Protein AF-A0A2G2IAE2-F1 (afdb_monomer)

Secondary structure (DSSP, 8-state):
-HHHHHHHHHHHHHHHHHHH-TT--HHHHHHHHHHHHHHHS-HHHHHHHHHHHT-TTS---HHHHHHHTT----

Nearest PDB structures (foldseek):
  7bev-assembly1_A  TM=4.240E-01  e=6.430E+00  Homo sapiens
  6rd4-assembly1_3  TM=3.107E-01  e=4.824E+00  Polytomella sp. Pringsheim 198.80
  3uq3-assembly1_A  TM=3.612E-01  e=9.076E+00  Saccharomyces cerevisiae S288C
  9fef-assembly1_E  TM=2.889E-01  e=8.569E+00  Trypanosoma cruzi strain CL Brener

Solvent-accessible surface area (backbone atoms only — not comparable to full-atom values): 4292 Å² total; per-residue (Å²): 117,70,64,62,50,36,50,52,48,40,56,52,48,39,51,52,42,63,72,53,50,74,94,52,57,70,70,58,35,22,52,51,47,19,49,49,46,60,72,74,49,54,62,69,56,50,51,38,43,56,52,36,73,76,35,90,90,51,86,69,44,70,58,46,63,59,12,55,80,66,46,74,89,119

Radius of gyration: 11.44 Å; Cα contacts (8 Å, |Δi|>4): 68; chains: 1; bounding box: 30×19×32 Å

pLDDT: mean 91.39, std 8.04, range [59.34, 97.5]

Structure (mmCIF, N/CA/C/O backbone):
data_AF-A0A2G2IAE2-F1
#
_entry.id   AF-A0A2G2IAE2-F1
#
loop_
_atom_site.group_PDB
_atom_site.id
_atom_site.type_symbol
_atom_site.label_atom_id
_atom_site.label_alt_id
_atom_site.label_comp_id
_atom_site.label_asym_id
_atom_site.label_entity_id
_atom_site.label_seq_id
_atom_site.pdbx_PDB_ins_code
_atom_site.Cartn_x
_atom_site.Cartn_y
_atom_site.Cartn_z
_atom_site.occupancy
_atom_site.B_iso_or_equiv
_atom_site.auth_seq_id
_atom_site.auth_comp_id
_atom_site.auth_asym_id
_atom_site.auth_atom_id
_atom_site.pdbx_PDB_model_num
ATOM 1 N N . MET A 1 1 ? 4.708 0.573 -20.358 1.00 60.34 1 MET A N 1
ATOM 2 C CA . MET A 1 1 ? 5.810 -0.068 -19.597 1.00 60.34 1 MET A CA 1
ATOM 3 C C . MET A 1 1 ? 5.950 0.473 -18.173 1.00 60.34 1 MET A C 1
ATOM 5 O O . MET A 1 1 ? 5.954 -0.339 -17.259 1.00 60.34 1 MET A O 1
ATOM 9 N N . SER A 1 2 ? 6.118 1.785 -17.935 1.00 67.12 2 SER A N 1
ATOM 10 C CA . SER A 1 2 ? 6.156 2.355 -16.566 1.00 67.12 2 SER A CA 1
ATOM 11 C C . SER A 1 2 ? 4.763 2.464 -15.938 1.00 67.12 2 SER A C 1
ATOM 13 O O . SER A 1 2 ? 4.580 2.037 -14.803 1.00 67.12 2 SER A O 1
ATOM 15 N N . GLU A 1 3 ? 3.779 2.945 -16.701 1.00 75.88 3 GLU A N 1
ATOM 16 C CA . GLU A 1 3 ? 2.384 3.087 -16.253 1.00 75.88 3 GLU A CA 1
ATOM 17 C C . GLU A 1 3 ? 1.749 1.747 -15.858 1.00 75.88 3 GLU A C 1
ATOM 19 O O . GLU A 1 3 ? 1.099 1.651 -14.822 1.00 75.88 3 GLU A O 1
ATOM 24 N N . ASP A 1 4 ? 2.034 0.676 -16.607 1.00 83.75 4 ASP A N 1
ATOM 25 C CA . ASP A 1 4 ? 1.538 -0.674 -16.300 1.00 83.75 4 ASP A CA 1
ATOM 26 C C . ASP A 1 4 ? 2.008 -1.168 -14.922 1.00 83.75 4 ASP A C 1
ATOM 28 O O . ASP A 1 4 ? 1.281 -1.873 -14.223 1.00 83.75 4 ASP A O 1
ATOM 32 N N . ARG A 1 5 ? 3.221 -0.775 -14.504 1.00 88.19 5 ARG A N 1
ATOM 33 C CA . ARG A 1 5 ? 3.759 -1.137 -13.186 1.00 88.19 5 ARG A CA 1
ATOM 34 C C . ARG A 1 5 ? 3.110 -0.338 -12.066 1.00 88.19 5 ARG A C 1
ATOM 36 O O . ARG A 1 5 ? 2.760 -0.927 -11.048 1.00 88.19 5 ARG A O 1
ATOM 43 N N . LEU A 1 6 ? 2.915 0.967 -12.260 1.00 93.69 6 LEU A N 1
ATOM 44 C CA . LEU A 1 6 ? 2.212 1.804 -11.284 1.00 93.69 6 LEU A CA 1
ATOM 45 C C . LEU A 1 6 ? 0.771 1.328 -11.105 1.00 93.69 6 LEU A C 1
ATOM 47 O O . LEU A 1 6 ? 0.328 1.144 -9.974 1.00 93.69 6 LEU A O 1
ATOM 51 N N . LYS A 1 7 ? 0.082 1.014 -12.207 1.00 94.50 7 LYS A N 1
ATOM 52 C CA . LYS A 1 7 ? -1.264 0.444 -12.157 1.00 94.50 7 LYS A CA 1
ATOM 53 C C . LYS A 1 7 ? -1.296 -0.858 -11.357 1.00 94.50 7 LYS A C 1
ATOM 55 O O . LYS A 1 7 ? -2.152 -1.019 -10.495 1.00 94.50 7 LYS A O 1
ATOM 60 N N . TYR A 1 8 ? -0.356 -1.768 -11.605 1.00 95.25 8 TYR A N 1
ATOM 61 C CA . TYR A 1 8 ? -0.285 -3.035 -10.877 1.00 95.25 8 TYR A CA 1
ATOM 62 C C . TYR A 1 8 ? -0.086 -2.829 -9.366 1.00 95.25 8 TYR A C 1
ATOM 64 O O . TYR A 1 8 ? -0.736 -3.482 -8.552 1.00 95.25 8 TYR A O 1
ATOM 72 N N . VAL A 1 9 ? 0.779 -1.887 -8.982 1.00 96.38 9 VAL A N 1
ATOM 73 C CA . VAL A 1 9 ? 1.005 -1.515 -7.578 1.00 96.38 9 VAL A CA 1
ATOM 74 C C . VAL A 1 9 ? -0.262 -0.938 -6.938 1.00 96.38 9 VAL A C 1
ATOM 76 O O . VAL A 1 9 ? -0.620 -1.338 -5.831 1.00 96.38 9 VAL A O 1
ATOM 79 N N . VAL A 1 10 ? -0.975 -0.059 -7.643 1.00 96.69 10 VAL A N 1
ATOM 80 C CA . VAL A 1 10 ? -2.251 0.519 -7.190 1.00 96.69 10 VAL A CA 1
ATOM 81 C C . VAL A 1 10 ? -3.311 -0.566 -7.002 1.00 96.69 10 VAL A C 1
ATOM 83 O O . VAL A 1 10 ? -3.925 -0.642 -5.938 1.00 96.69 10 VAL A O 1
ATOM 86 N N . ASP A 1 11 ? -3.479 -1.451 -7.989 1.00 97.19 11 ASP A N 1
ATOM 87 C CA . ASP A 1 11 ? -4.458 -2.540 -7.937 1.00 97.19 11 ASP A CA 1
ATOM 88 C C . ASP A 1 11 ? -4.202 -3.449 -6.718 1.00 97.19 11 ASP A C 1
ATOM 90 O O . ASP A 1 11 ? -5.137 -3.802 -5.997 1.00 97.19 11 ASP A O 1
ATOM 94 N N . MET A 1 12 ? -2.937 -3.785 -6.436 1.00 97.50 12 MET A N 1
ATOM 95 C CA . MET A 1 12 ? -2.572 -4.568 -5.250 1.00 97.50 12 MET A CA 1
ATOM 96 C C . MET A 1 12 ? -2.860 -3.826 -3.941 1.00 97.50 12 MET A C 1
ATOM 98 O O . MET A 1 12 ? -3.387 -4.429 -3.006 1.00 97.50 12 MET A O 1
ATOM 102 N N . ALA A 1 13 ? -2.528 -2.534 -3.848 1.00 97.12 13 ALA A N 1
ATOM 103 C 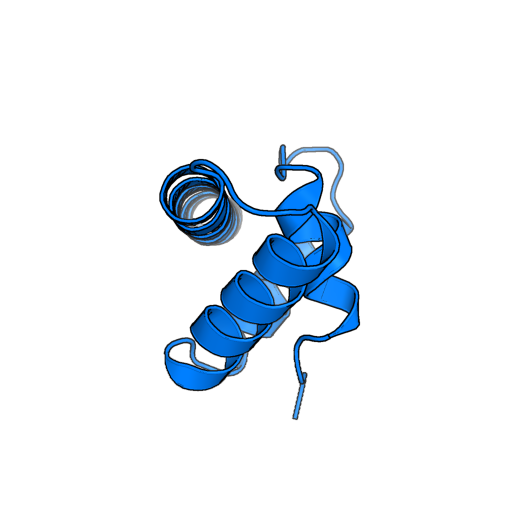CA . ALA A 1 13 ? -2.781 -1.749 -2.640 1.00 97.12 13 ALA A CA 1
ATOM 104 C C . ALA A 1 13 ? -4.283 -1.655 -2.334 1.00 97.12 13 ALA A C 1
ATOM 106 O O . ALA A 1 13 ? -4.701 -1.856 -1.191 1.00 97.12 13 ALA A O 1
ATOM 107 N N . ASN A 1 14 ? -5.100 -1.427 -3.363 1.00 96.94 14 ASN A N 1
ATOM 108 C CA . ASN A 1 14 ? -6.552 -1.374 -3.234 1.00 96.94 14 ASN A CA 1
ATOM 109 C C . ASN A 1 14 ? -7.128 -2.731 -2.808 1.00 96.94 14 ASN A C 1
ATOM 111 O O . ASN A 1 14 ? -7.970 -2.787 -1.917 1.00 96.94 14 ASN A O 1
ATOM 115 N N . GLN A 1 15 ? -6.630 -3.843 -3.361 1.00 96.81 15 GLN A N 1
ATOM 116 C CA . GLN A 1 15 ? -7.038 -5.186 -2.927 1.00 96.81 15 GLN A CA 1
ATOM 117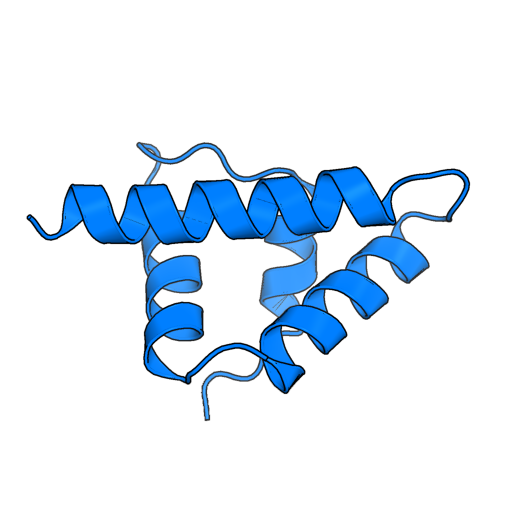 C C . GLN A 1 15 ? -6.692 -5.457 -1.457 1.00 96.81 15 GLN A C 1
ATOM 119 O O . GLN A 1 15 ? -7.499 -6.042 -0.734 1.00 96.81 15 GLN A O 1
ATOM 124 N N . ILE A 1 16 ? -5.521 -5.013 -0.988 1.00 95.69 16 ILE A N 1
ATOM 125 C CA . ILE A 1 16 ? -5.147 -5.108 0.430 1.00 95.69 16 ILE A CA 1
ATOM 126 C C . ILE A 1 16 ? -6.142 -4.326 1.293 1.00 95.69 16 ILE A C 1
ATOM 128 O O . ILE A 1 16 ? -6.627 -4.858 2.291 1.00 95.69 16 ILE A O 1
ATOM 132 N N . ALA A 1 17 ? -6.482 -3.096 0.901 1.00 94.56 17 ALA A N 1
ATOM 133 C CA . ALA A 1 17 ? -7.454 -2.288 1.628 1.00 94.56 17 ALA A CA 1
ATOM 134 C C . ALA A 1 17 ? -8.832 -2.959 1.682 1.00 94.56 17 ALA A C 1
ATOM 136 O O . ALA A 1 17 ? -9.373 -3.127 2.774 1.00 94.56 17 ALA A O 1
ATOM 137 N N . LEU A 1 18 ? -9.354 -3.421 0.542 1.00 93.19 18 LEU A N 1
ATOM 138 C CA . LEU A 1 18 ? -10.638 -4.128 0.458 1.00 93.19 18 LEU A CA 1
ATOM 139 C C . LEU A 1 18 ? -10.686 -5.347 1.387 1.00 93.19 18 LEU A C 1
ATOM 141 O O . LEU A 1 18 ? -11.647 -5.511 2.134 1.00 93.19 18 LEU A O 1
ATOM 145 N N . ASN A 1 19 ? -9.624 -6.152 1.411 1.00 91.62 19 ASN A N 1
ATOM 146 C CA . ASN A 1 19 ? -9.557 -7.346 2.255 1.00 91.62 19 ASN A CA 1
ATOM 147 C C . ASN A 1 19 ? -9.460 -7.029 3.757 1.00 91.62 19 ASN A C 1
ATOM 149 O O . ASN A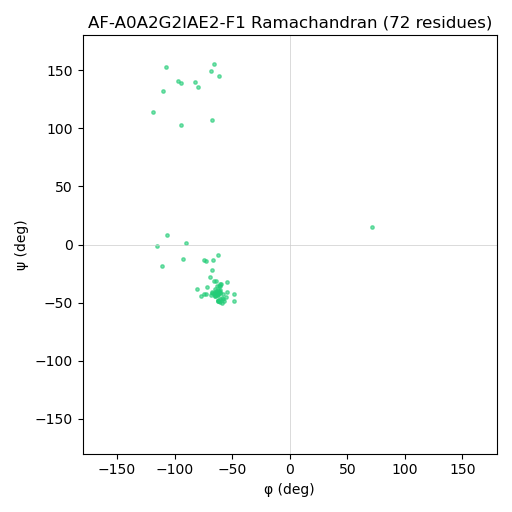 1 19 ? -9.875 -7.837 4.589 1.00 91.62 19 ASN A O 1
ATOM 153 N N . LEU A 1 20 ? -8.898 -5.876 4.127 1.00 87.50 20 LEU A N 1
ATOM 154 C CA . LEU A 1 20 ? -8.696 -5.488 5.526 1.00 87.50 20 LEU A CA 1
ATOM 155 C C . LEU A 1 20 ? -9.846 -4.654 6.109 1.00 87.50 20 LEU A C 1
ATOM 157 O O . LEU A 1 20 ? -9.909 -4.515 7.330 1.00 87.50 20 LEU A O 1
ATOM 161 N N . LEU A 1 21 ? -10.759 -4.150 5.273 1.00 83.56 21 LEU A N 1
ATOM 162 C CA . LEU A 1 21 ? -11.861 -3.253 5.649 1.00 83.56 21 LEU A CA 1
ATOM 163 C C . LEU A 1 21 ? -13.009 -3.918 6.435 1.00 83.56 21 LEU A C 1
ATOM 165 O O . LEU A 1 21 ? -13.839 -3.221 7.017 1.00 83.56 21 LEU A O 1
ATOM 169 N N . HIS A 1 22 ? -13.089 -5.249 6.481 1.00 81.75 22 HIS A N 1
ATOM 170 C CA . HIS A 1 22 ? -14.244 -5.947 7.054 1.00 81.75 22 HIS A CA 1
ATOM 171 C C . HIS A 1 22 ? -14.390 -5.756 8.575 1.00 81.75 22 HIS A C 1
ATOM 173 O O . HIS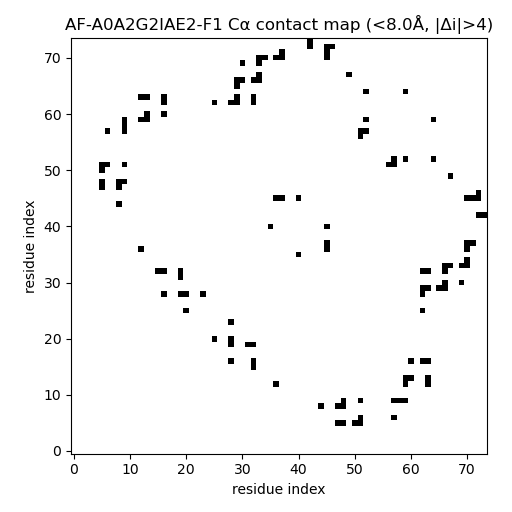 A 1 22 ? -13.668 -6.365 9.363 1.00 81.75 22 HIS A O 1
ATOM 179 N N . GLY A 1 23 ? -15.385 -4.956 8.981 1.00 76.50 23 GLY A N 1
ATOM 180 C CA . GLY A 1 23 ? -15.839 -4.826 10.373 1.00 76.50 23 GLY A CA 1
ATOM 181 C C . GLY A 1 23 ? -14.872 -4.097 11.308 1.00 76.50 23 GLY A C 1
ATOM 182 O O . GLY A 1 23 ? -15.017 -4.203 12.524 1.00 76.50 23 GLY A O 1
ATOM 183 N N . LYS A 1 24 ? -13.886 -3.386 10.755 1.00 81.50 24 LYS A N 1
ATOM 184 C CA . LYS A 1 24 ? -12.865 -2.656 11.511 1.00 81.50 24 LYS A CA 1
ATOM 185 C C . LYS A 1 24 ? -13.086 -1.152 11.432 1.00 81.50 24 LYS A C 1
ATOM 187 O O . LYS A 1 24 ? -13.618 -0.632 10.454 1.00 81.50 24 LYS A O 1
ATOM 192 N N .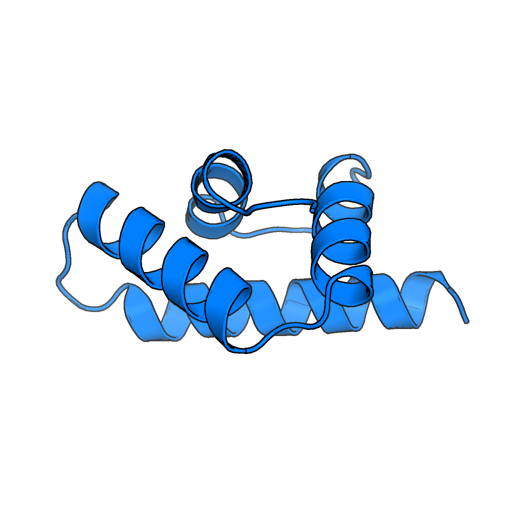 GLU A 1 25 ? -12.634 -0.451 12.463 1.00 88.94 25 GLU A N 1
ATOM 193 C CA . GLU A 1 25 ? -12.602 1.009 12.453 1.00 88.94 25 GLU A CA 1
ATOM 194 C C . GLU A 1 25 ? -11.563 1.522 11.449 1.00 88.94 25 GLU A C 1
ATOM 196 O O . GLU A 1 25 ? -10.508 0.914 11.255 1.00 88.94 25 GLU A O 1
ATOM 201 N N . GLN A 1 26 ? -11.824 2.691 10.862 1.00 90.12 26 GLN A N 1
ATOM 202 C CA . GLN A 1 26 ? -10.952 3.332 9.872 1.00 90.12 26 GLN A CA 1
ATOM 203 C C . GLN A 1 26 ? -9.482 3.371 10.312 1.00 90.12 26 GLN A C 1
ATOM 205 O O . GLN A 1 26 ? -8.597 2.970 9.559 1.00 90.12 26 GLN A O 1
ATOM 210 N N . GLN A 1 27 ? -9.209 3.805 11.545 1.00 90.62 27 GLN A N 1
ATOM 211 C CA . GLN A 1 27 ? -7.839 3.917 12.046 1.00 90.62 27 GLN A CA 1
ATOM 212 C C . GLN A 1 27 ? -7.132 2.557 12.124 1.00 90.62 27 GLN A C 1
ATOM 214 O O . GLN A 1 27 ? -5.935 2.469 11.854 1.00 90.62 27 GLN A O 1
ATOM 219 N N . GLN A 1 28 ? -7.863 1.496 12.470 1.00 92.94 28 GLN A N 1
ATOM 220 C CA . GLN A 1 28 ? -7.320 0.140 12.503 1.00 92.94 28 GLN A CA 1
ATOM 221 C C . GLN A 1 28 ? -7.000 -0.341 11.086 1.00 92.94 28 GLN A C 1
ATOM 223 O O . GLN A 1 28 ? -5.912 -0.863 10.859 1.00 92.94 28 GLN A O 1
ATOM 228 N N . CYS A 1 29 ? -7.893 -0.102 10.119 1.00 93.31 29 CYS A N 1
ATOM 229 C CA . CYS A 1 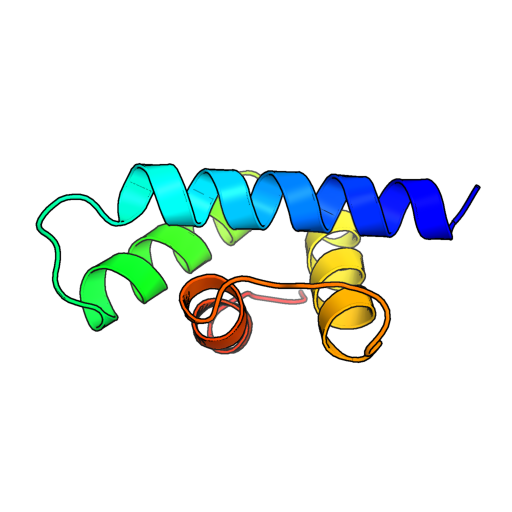29 ? -7.646 -0.420 8.710 1.00 93.31 29 CYS A CA 1
ATOM 230 C C . CYS A 1 29 ? -6.382 0.270 8.188 1.00 93.31 29 CYS A C 1
ATOM 232 O O . CYS A 1 29 ? -5.517 -0.387 7.615 1.00 93.31 29 CYS A O 1
ATOM 234 N N . VAL A 1 30 ? -6.244 1.575 8.434 1.00 95.38 30 VAL A N 1
ATOM 235 C CA . VAL A 1 30 ? -5.087 2.368 7.992 1.00 95.38 30 VAL A CA 1
ATOM 236 C C . VAL A 1 30 ? -3.776 1.812 8.558 1.00 95.38 30 VAL A C 1
ATOM 238 O O . VAL A 1 30 ? -2.814 1.631 7.809 1.00 95.38 30 VAL A O 1
ATOM 241 N N . THR A 1 31 ? -3.743 1.497 9.856 1.00 95.00 31 THR A N 1
ATOM 242 C CA . THR A 1 31 ? -2.559 0.922 10.515 1.00 95.00 31 THR A CA 1
ATOM 243 C C . THR A 1 31 ? -2.208 -0.463 9.965 1.00 95.00 31 THR A C 1
ATOM 245 O O . THR A 1 31 ? -1.040 -0.764 9.728 1.00 95.00 31 THR A O 1
ATOM 248 N N . GLU A 1 32 ? -3.203 -1.320 9.733 1.00 95.38 32 GLU A N 1
ATOM 249 C CA . GLU A 1 32 ? -2.978 -2.667 9.195 1.00 95.38 32 GLU A CA 1
ATOM 250 C C . GLU A 1 32 ? -2.471 -2.629 7.746 1.00 95.38 32 GLU A C 1
ATOM 252 O O . GLU A 1 32 ? -1.534 -3.351 7.399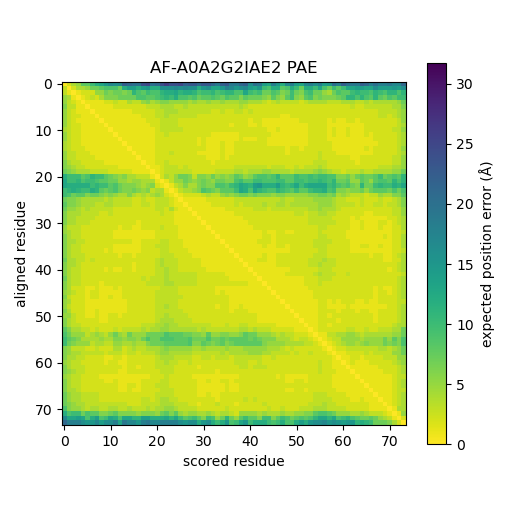 1.00 95.38 32 GLU A O 1
ATOM 257 N N . ILE A 1 33 ? -3.032 -1.749 6.906 1.00 96.25 33 ILE A N 1
ATOM 258 C CA . ILE A 1 33 ? -2.588 -1.554 5.518 1.00 96.25 33 I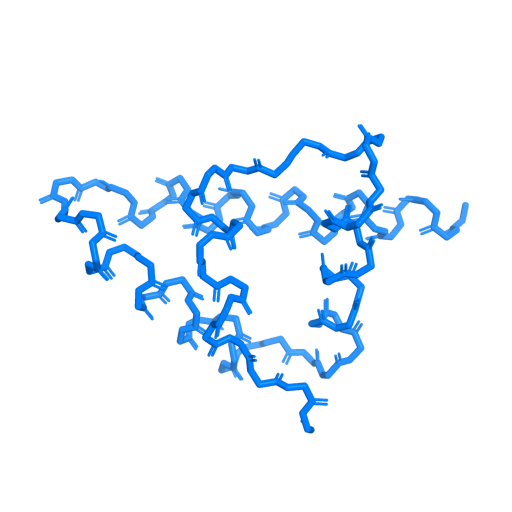LE A CA 1
ATOM 259 C C . ILE A 1 33 ? -1.138 -1.058 5.492 1.00 96.25 33 ILE A C 1
ATOM 261 O O . ILE A 1 33 ? -0.305 -1.623 4.776 1.00 96.25 33 ILE A O 1
ATOM 265 N N . SER A 1 34 ? -0.806 -0.035 6.289 1.00 96.88 34 SER A N 1
ATOM 266 C CA . SER A 1 34 ? 0.550 0.524 6.323 1.00 96.88 34 SER A CA 1
ATOM 267 C C . SER A 1 34 ? 1.570 -0.495 6.838 1.00 96.88 34 SER A C 1
ATOM 269 O O . SER A 1 34 ? 2.662 -0.620 6.278 1.00 96.88 34 SER A O 1
ATOM 271 N N . HIS A 1 35 ? 1.210 -1.287 7.852 1.00 96.19 35 HIS A N 1
ATOM 272 C CA . HIS A 1 35 ? 2.048 -2.364 8.368 1.00 96.19 35 HIS A CA 1
ATOM 273 C C . HIS A 1 35 ? 2.256 -3.479 7.334 1.00 96.19 35 HIS A C 1
ATOM 275 O O . HIS A 1 35 ? 3.389 -3.923 7.138 1.00 96.19 35 HIS A O 1
ATOM 281 N N . HIS A 1 36 ? 1.199 -3.896 6.632 1.00 96.19 36 HIS A N 1
ATOM 282 C CA . HIS A 1 36 ? 1.292 -4.896 5.571 1.00 96.19 36 HIS A CA 1
ATOM 283 C C . HIS A 1 36 ? 2.246 -4.439 4.461 1.00 96.19 36 HIS A C 1
ATOM 285 O O . HIS A 1 36 ? 3.180 -5.161 4.109 1.00 96.19 36 HIS A O 1
ATOM 291 N N . ILE A 1 37 ? 2.064 -3.218 3.953 1.00 96.88 37 ILE A N 1
ATOM 292 C CA . ILE A 1 37 ? 2.913 -2.679 2.887 1.00 96.88 37 ILE A CA 1
ATOM 293 C C . ILE A 1 37 ? 4.366 -2.570 3.361 1.00 96.88 37 ILE A C 1
ATOM 295 O O . ILE A 1 37 ? 5.265 -3.070 2.692 1.00 96.88 37 ILE A O 1
ATOM 299 N N . ASN A 1 38 ? 4.618 -2.013 4.547 1.00 96.44 38 ASN A N 1
ATOM 300 C CA . ASN A 1 38 ? 5.978 -1.908 5.084 1.00 96.44 38 ASN A CA 1
ATOM 301 C C . ASN A 1 38 ? 6.667 -3.268 5.275 1.00 96.44 38 ASN A C 1
ATOM 303 O O . ASN A 1 38 ? 7.885 -3.357 5.146 1.00 96.44 38 ASN A O 1
ATOM 307 N N . ARG A 1 39 ? 5.908 -4.312 5.620 1.00 96.38 39 ARG A N 1
ATOM 308 C CA . ARG A 1 39 ? 6.457 -5.641 5.899 1.00 96.38 39 ARG A CA 1
ATOM 309 C C . ARG A 1 39 ? 6.759 -6.441 4.636 1.00 96.38 39 ARG A C 1
ATOM 311 O O . ARG A 1 39 ? 7.725 -7.200 4.631 1.00 96.38 39 ARG A O 1
ATOM 318 N N . PHE A 1 40 ? 5.913 -6.331 3.616 1.00 96.69 40 PHE A N 1
ATOM 319 C CA . PHE A 1 40 ? 5.950 -7.241 2.469 1.00 96.69 40 PHE A CA 1
ATOM 320 C C . PHE A 1 40 ? 6.423 -6.591 1.172 1.00 96.69 40 PHE A C 1
ATOM 322 O O . PHE A 1 40 ? 6.802 -7.308 0.248 1.00 96.69 40 PHE A O 1
ATOM 329 N N . TRP A 1 41 ? 6.401 -5.262 1.070 1.00 96.81 41 TRP A N 1
ATOM 330 C CA . TRP A 1 41 ? 6.764 -4.578 -0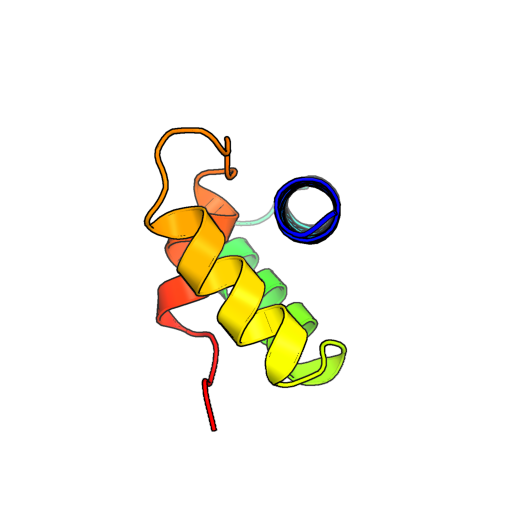.165 1.00 96.81 41 TRP A CA 1
ATOM 331 C C . TRP A 1 41 ? 8.211 -4.107 -0.147 1.00 96.81 41 TRP A C 1
ATOM 333 O O . TRP A 1 41 ? 8.718 -3.593 0.849 1.00 96.81 41 TRP A O 1
ATOM 343 N N . ALA A 1 42 ? 8.869 -4.231 -1.298 1.00 95.81 42 ALA A N 1
ATOM 344 C CA . ALA A 1 42 ? 10.192 -3.661 -1.496 1.00 95.81 42 ALA A CA 1
ATOM 345 C C . ALA A 1 42 ? 10.141 -2.118 -1.459 1.00 95.81 42 ALA A C 1
ATOM 347 O O . ALA A 1 42 ? 9.116 -1.532 -1.831 1.00 95.81 42 ALA A O 1
ATOM 348 N N . PRO A 1 43 ? 11.253 -1.433 -1.115 1.00 95.44 43 PRO A N 1
ATOM 349 C CA . PRO A 1 43 ? 11.341 0.028 -1.168 1.00 95.44 43 PRO A CA 1
ATOM 350 C C . PRO A 1 43 ? 10.842 0.625 -2.488 1.00 95.44 43 PRO A C 1
ATOM 352 O O . PRO A 1 43 ? 10.044 1.555 -2.475 1.00 95.44 43 PRO A O 1
ATOM 355 N N . SER A 1 44 ? 11.201 0.013 -3.619 1.00 94.44 44 SER A N 1
ATOM 356 C CA . SER A 1 44 ? 10.780 0.457 -4.951 1.00 94.44 44 SER A CA 1
ATOM 357 C C . SER A 1 44 ? 9.265 0.423 -5.167 1.00 94.44 44 SER A C 1
ATOM 359 O O . SER A 1 44 ? 8.734 1.308 -5.831 1.00 94.44 44 SER A O 1
ATOM 361 N N . MET A 1 45 ? 8.554 -0.557 -4.603 1.00 95.75 45 MET A N 1
ATOM 362 C CA . MET A 1 45 ? 7.092 -0.638 -4.696 1.00 95.75 45 MET A CA 1
ATOM 363 C C . MET A 1 45 ? 6.417 0.442 -3.847 1.00 95.75 45 MET A C 1
ATOM 365 O O . MET A 1 45 ? 5.417 1.015 -4.270 1.00 95.75 45 MET A O 1
ATOM 369 N N . ARG A 1 46 ? 6.978 0.760 -2.672 1.00 96.12 46 ARG A N 1
ATOM 370 C CA . ARG A 1 46 ? 6.484 1.851 -1.813 1.00 96.12 46 ARG A CA 1
ATOM 371 C C . ARG A 1 46 ? 6.652 3.207 -2.501 1.00 96.12 46 ARG A C 1
ATOM 373 O O . ARG A 1 46 ? 5.705 3.987 -2.544 1.00 96.12 46 ARG A O 1
ATOM 380 N N . SER A 1 47 ? 7.806 3.441 -3.131 1.00 94.56 47 SER A N 1
ATOM 381 C CA . SER A 1 47 ? 8.035 4.644 -3.939 1.00 94.56 47 SER A CA 1
ATOM 382 C C . SER A 1 47 ? 7.089 4.728 -5.139 1.00 94.56 47 SER A C 1
ATOM 384 O O . SER A 1 47 ? 6.544 5.794 -5.393 1.00 94.56 47 SER A O 1
ATOM 386 N N . GLN A 1 48 ? 6.836 3.613 -5.834 1.00 95.19 48 GLN A N 1
ATOM 387 C CA . GLN A 1 48 ? 5.866 3.553 -6.937 1.00 95.19 48 GLN A CA 1
ATOM 388 C C . GLN A 1 48 ? 4.440 3.865 -6.474 1.00 95.19 48 GLN A C 1
ATOM 390 O O . GLN A 1 48 ? 3.710 4.565 -7.164 1.00 95.19 48 GLN A O 1
ATOM 395 N N . LEU A 1 49 ? 4.035 3.391 -5.294 1.00 95.50 49 LEU A N 1
ATOM 396 C CA . LEU A 1 49 ? 2.722 3.717 -4.740 1.00 95.50 49 LEU A CA 1
ATOM 397 C C . LEU A 1 49 ? 2.603 5.210 -4.411 1.00 95.50 49 LEU A C 1
ATOM 399 O O . LEU A 1 49 ? 1.582 5.822 -4.709 1.00 95.50 49 LEU A O 1
ATOM 403 N N . ALA A 1 50 ? 3.654 5.803 -3.837 1.00 94.38 50 ALA A N 1
ATOM 404 C CA . ALA A 1 50 ? 3.706 7.239 -3.579 1.00 94.38 50 ALA A CA 1
ATOM 405 C C . ALA A 1 50 ? 3.713 8.061 -4.881 1.00 94.38 50 ALA A C 1
ATOM 407 O O . ALA A 1 50 ? 3.064 9.100 -4.955 1.00 94.38 50 ALA A O 1
ATOM 408 N N . GLU A 1 51 ? 4.409 7.597 -5.920 1.00 93.88 51 GLU A N 1
ATOM 409 C CA . GLU A 1 51 ? 4.381 8.198 -7.257 1.00 93.88 51 GLU A CA 1
ATOM 410 C C . GLU A 1 51 ? 2.969 8.151 -7.851 1.00 93.88 51 GLU A C 1
ATOM 412 O O . GLU A 1 51 ? 2.449 9.180 -8.279 1.00 93.88 51 GLU A O 1
ATOM 417 N N . ALA A 1 52 ? 2.319 6.985 -7.809 1.00 93.88 52 ALA A N 1
ATOM 418 C CA . ALA A 1 52 ? 0.959 6.808 -8.302 1.00 93.88 52 ALA A CA 1
ATOM 419 C C . ALA A 1 52 ? -0.051 7.691 -7.553 1.00 93.88 52 ALA A C 1
ATOM 421 O O . ALA A 1 52 ? -0.954 8.232 -8.176 1.00 93.88 52 ALA A O 1
ATOM 422 N N . ALA A 1 53 ? 0.131 7.902 -6.246 1.00 93.31 53 ALA A N 1
ATOM 423 C CA . ALA A 1 53 ? -0.735 8.768 -5.444 1.00 93.31 53 ALA A CA 1
ATOM 424 C C . ALA A 1 53 ? -0.648 10.260 -5.799 1.00 93.31 53 ALA A C 1
ATOM 426 O O . ALA A 1 53 ? -1.576 11.006 -5.502 1.00 93.31 53 ALA A O 1
ATOM 427 N N . ASN A 1 54 ? 0.446 10.697 -6.427 1.00 90.69 54 ASN A N 1
ATOM 428 C CA . ASN A 1 54 ? 0.602 12.068 -6.920 1.00 90.69 54 ASN A CA 1
ATOM 429 C C . ASN A 1 54 ? 0.108 12.238 -8.367 1.00 90.69 54 ASN A C 1
ATOM 431 O O . ASN A 1 54 ? 0.250 13.318 -8.938 1.00 90.69 54 ASN A O 1
ATOM 435 N N . ASN A 1 55 ? -0.411 11.175 -8.984 1.00 88.25 55 ASN A N 1
ATOM 436 C CA . ASN A 1 55 ? -0.849 11.168 -10.369 1.00 88.25 55 ASN A CA 1
ATOM 437 C C . ASN A 1 55 ? -2.349 10.856 -10.439 1.00 88.25 55 ASN A C 1
ATOM 439 O O . ASN A 1 55 ? -2.773 9.737 -10.154 1.00 88.25 55 ASN A O 1
ATOM 443 N N . ASP A 1 56 ? -3.135 11.833 -10.893 1.00 83.44 56 ASP A N 1
ATOM 444 C CA . ASP A 1 56 ? -4.601 11.752 -10.974 1.00 83.44 56 ASP A CA 1
ATOM 445 C C . ASP A 1 56 ? -5.122 10.645 -11.916 1.00 83.44 56 ASP A C 1
ATOM 447 O O . ASP A 1 56 ? -6.315 10.342 -11.927 1.00 83.44 56 ASP A O 1
ATOM 451 N N . ASN A 1 57 ? -4.246 10.003 -12.699 1.00 88.31 57 ASN A N 1
ATOM 452 C CA . ASN A 1 57 ? -4.610 8.882 -13.566 1.00 88.31 57 ASN A CA 1
ATOM 453 C C . ASN A 1 57 ? -4.846 7.565 -12.804 1.00 88.31 57 ASN A C 1
ATOM 455 O O . ASN A 1 57 ? -5.381 6.620 -13.390 1.00 88.31 57 ASN A O 1
ATOM 459 N N . TYR A 1 58 ? -4.451 7.470 -11.529 1.00 92.12 58 TYR A N 1
ATOM 460 C CA . TYR A 1 58 ? -4.629 6.264 -10.720 1.00 92.12 58 TYR A CA 1
ATOM 461 C C . TYR A 1 58 ? -5.673 6.470 -9.626 1.00 92.12 58 TYR A C 1
ATOM 463 O O . TYR A 1 58 ? -5.629 7.425 -8.857 1.00 92.12 58 TYR A O 1
ATOM 471 N N . GLN A 1 59 ? -6.599 5.520 -9.520 1.00 92.44 59 GLN A N 1
ATOM 472 C CA . GLN A 1 59 ? -7.634 5.534 -8.491 1.00 92.44 59 GLN A CA 1
ATOM 473 C C . GLN A 1 59 ? -7.179 4.697 -7.299 1.00 92.44 59 GLN A C 1
ATOM 475 O O . GLN A 1 59 ? -7.205 3.469 -7.347 1.00 92.44 59 GLN A O 1
ATOM 480 N N . LEU A 1 60 ? -6.742 5.366 -6.235 1.00 94.69 60 LEU A N 1
ATOM 481 C CA . LEU A 1 60 ? -6.434 4.735 -4.955 1.00 94.69 60 LEU A CA 1
ATOM 482 C C . LEU A 1 60 ? -7.643 4.805 -4.028 1.00 94.69 60 LEU A C 1
ATOM 484 O O . LEU A 1 60 ? -8.298 5.841 -3.924 1.00 94.69 60 LEU A O 1
ATOM 488 N N . GLU A 1 61 ? -7.894 3.714 -3.314 1.00 94.62 61 GLU A N 1
ATOM 489 C CA . GLU A 1 61 ? -8.878 3.696 -2.235 1.00 94.62 61 GLU A CA 1
ATOM 490 C C . GLU A 1 61 ? -8.485 4.692 -1.134 1.00 94.62 61 GLU A C 1
ATOM 492 O O . GLU A 1 61 ? -7.304 4.842 -0.796 1.00 94.62 61 GLU A O 1
ATOM 497 N N . GLU A 1 62 ? -9.476 5.334 -0.507 1.00 93.19 62 GLU A N 1
ATOM 498 C CA . GLU A 1 62 ? -9.245 6.354 0.530 1.00 93.19 62 GLU A CA 1
ATOM 499 C C . GLU A 1 62 ? -8.351 5.822 1.663 1.00 93.19 62 GLU A C 1
ATOM 501 O O . GLU A 1 62 ? -7.420 6.490 2.118 1.00 93.19 62 GLU A O 1
ATOM 506 N N . MET A 1 63 ? -8.574 4.573 2.074 1.00 94.38 63 MET A N 1
ATOM 507 C CA . MET A 1 63 ? -7.793 3.926 3.131 1.00 94.38 63 MET A CA 1
ATOM 508 C C . MET A 1 63 ? -6.321 3.743 2.752 1.00 94.38 63 MET A C 1
ATOM 510 O O . MET A 1 63 ? -5.456 3.827 3.624 1.00 94.38 63 MET A O 1
ATOM 514 N N . VAL A 1 64 ? -6.018 3.542 1.466 1.00 96.12 64 VAL A N 1
ATOM 515 C CA . VAL A 1 64 ? -4.639 3.436 0.969 1.00 96.12 64 VAL A CA 1
ATOM 516 C C . VAL A 1 64 ? -3.962 4.804 0.990 1.00 96.12 64 VAL A C 1
ATOM 518 O O . VAL A 1 64 ? -2.824 4.916 1.446 1.00 96.12 64 VAL A O 1
ATOM 521 N N . ILE A 1 65 ? -4.673 5.859 0.580 1.00 95.12 65 ILE A N 1
ATOM 522 C CA . ILE A 1 65 ? -4.180 7.245 0.635 1.00 95.12 65 ILE A CA 1
ATOM 523 C C . ILE A 1 65 ? -3.862 7.653 2.078 1.00 95.12 65 ILE A C 1
ATOM 525 O O . ILE A 1 65 ? -2.841 8.286 2.355 1.00 95.12 65 ILE A O 1
ATOM 529 N N . LEU A 1 66 ? -4.712 7.267 3.028 1.00 95.25 66 LEU A N 1
ATOM 530 C CA . LEU A 1 66 ? -4.464 7.512 4.446 1.00 95.25 66 LEU A CA 1
ATOM 531 C C . LEU A 1 66 ? -3.279 6.691 4.971 1.00 95.25 66 LEU A C 1
ATOM 533 O O . LEU A 1 66 ? -2.448 7.227 5.707 1.00 95.25 66 LEU A O 1
ATOM 537 N N . ALA A 1 67 ? -3.165 5.424 4.565 1.00 95.94 67 ALA A N 1
ATOM 538 C CA . ALA A 1 67 ? -2.069 4.542 4.963 1.00 95.94 67 ALA A CA 1
ATOM 539 C C . ALA A 1 67 ? -0.709 5.004 4.428 1.00 95.94 67 ALA A C 1
ATOM 541 O O . ALA A 1 67 ? 0.295 4.840 5.121 1.00 95.94 67 ALA A O 1
ATOM 542 N N . LEU A 1 68 ? -0.665 5.652 3.258 1.00 95.00 68 LEU A N 1
ATOM 543 C CA . LEU A 1 68 ? 0.559 6.216 2.676 1.00 95.00 68 LEU A CA 1
ATOM 544 C C . LEU A 1 68 ? 1.300 7.166 3.619 1.00 95.00 68 LEU A C 1
ATOM 546 O O . LEU A 1 68 ? 2.528 7.176 3.631 1.00 95.00 68 LEU A O 1
ATOM 550 N N . LYS A 1 69 ? 0.580 7.889 4.483 1.00 94.00 69 LYS A N 1
ATOM 551 C CA . LYS A 1 69 ? 1.174 8.787 5.490 1.00 94.00 69 LYS A CA 1
ATOM 552 C C . LYS A 1 69 ? 1.968 8.049 6.580 1.00 94.00 69 LYS A C 1
ATOM 554 O O . LYS A 1 69 ? 2.680 8.689 7.346 1.00 94.00 69 LYS A O 1
ATOM 559 N N . GLN A 1 70 ? 1.820 6.727 6.676 1.00 95.00 70 GLN A N 1
ATOM 560 C CA . GLN A 1 70 ? 2.458 5.860 7.674 1.00 95.00 70 GLN A CA 1
ATOM 561 C C . GLN A 1 70 ? 3.449 4.857 7.049 1.00 95.00 70 GLN A C 1
ATOM 563 O O . GLN A 1 70 ? 4.065 4.055 7.757 1.00 95.00 70 GLN A O 1
ATOM 568 N N . ILE A 1 71 ? 3.598 4.864 5.722 1.00 93.94 71 ILE A N 1
ATOM 569 C CA . ILE A 1 71 ? 4.554 4.011 5.012 1.00 93.94 71 ILE A CA 1
ATOM 570 C C . ILE A 1 71 ? 5.948 4.637 5.106 1.00 93.94 71 ILE A C 1
ATOM 572 O O . ILE A 1 71 ? 6.119 5.843 4.942 1.00 93.94 71 ILE A O 1
ATOM 576 N N . LYS A 1 72 ? 6.955 3.807 5.385 1.00 88.38 72 LYS A N 1
ATOM 577 C CA . LYS A 1 72 ? 8.358 4.233 5.425 1.00 88.38 72 LYS A CA 1
ATOM 578 C C . LYS A 1 72 ? 8.922 4.255 4.006 1.00 88.38 72 LYS A C 1
ATOM 580 O O . LYS A 1 72 ? 8.661 3.326 3.243 1.00 88.38 72 LYS A O 1
ATOM 585 N N . ASN A 1 73 ? 9.724 5.265 3.680 1.00 70.50 73 ASN A N 1
ATOM 586 C CA . ASN A 1 73 ? 10.368 5.404 2.366 1.00 70.50 73 ASN A CA 1
ATOM 587 C C . ASN A 1 73 ? 11.877 5.107 2.397 1.00 70.50 73 ASN A C 1
ATOM 589 O O . ASN A 1 73 ? 12.555 5.312 1.393 1.00 70.50 73 ASN A O 1
ATOM 593 N N . ASP A 1 74 ? 12.366 4.609 3.532 1.00 59.34 74 ASP A N 1
ATOM 594 C CA . ASP A 1 74 ? 13.777 4.322 3.812 1.00 59.34 74 ASP A CA 1
ATOM 595 C C . ASP A 1 74 ? 14.206 2.943 3.286 1.00 59.34 74 ASP A C 1
ATOM 597 O O . ASP A 1 74 ? 13.378 1.991 3.354 1.00 59.34 74 ASP A O 1
#

Mean predicted aligned error: 3.4 Å

Foldseek 3Di:
DLVVLLQVLQVVLQVLLVVQVPPDDLVSSLVSSQVVCQVPPDLVSLVSPVVSLVDPVGDHDPSSVSNNVNHDND

Sequence (74 aa):
MSEDRLKYVVDMANQIALNLLHGKEQQQCVTEISHHINRFWAPSMRSQLAEAANNDNYQLEEMVILALKQIKND